Protein AF-A0A0M2UVU5-F1 (afdb_monomer_lite)

Organism: NCBI:txid380242

Radius of gyration: 13.92 Å; chains: 1; bounding box: 32×26×34 Å

pLDDT: mean 95.42, std 4.76, range [62.66, 98.62]

Secondary structure (DSSP, 8-state):
-GGG--GGGGGG--TT-EEEEEESSHHHHHHHHHHHHHHTHHHHSEEEEEEPTTTS-HHHHHHHHHHTT-S-EE---THHHHS-TT----

Foldseek 3Di:
DCVPDPVVCLVVAAQVDEDEQEDLDPVSVVVVLVVCVVSVSLVGYAYEYEYDPPRDDLVVSVVVCVVVVPRHHYDYPVCVVVDPVPDDPD

Structure (mmCIF, N/CA/C/O backbone):
data_AF-A0A0M2UVU5-F1
#
_entry.id   AF-A0A0M2UVU5-F1
#
loop_
_atom_site.group_PDB
_atom_site.id
_atom_site.type_symbol
_atom_site.label_atom_id
_atom_site.label_alt_id
_atom_site.label_comp_id
_atom_site.label_asym_id
_atom_site.label_entity_id
_atom_site.label_seq_id
_atom_site.pdbx_PDB_ins_code
_atom_site.Cartn_x
_atom_site.Cartn_y
_atom_site.Cartn_z
_atom_site.occupancy
_atom_site.B_iso_or_equiv
_atom_site.auth_seq_id
_atom_site.auth_comp_id
_atom_site.auth_asym_id
_atom_site.auth_atom_id
_atom_site.pdbx_PDB_model_num
ATOM 1 N N . MET A 1 1 ? 11.009 -12.487 6.439 1.00 62.66 1 MET A N 1
ATOM 2 C CA . MET A 1 1 ? 11.512 -11.162 6.880 1.00 62.66 1 MET A CA 1
ATOM 3 C C . MET A 1 1 ? 10.680 -10.507 7.988 1.00 62.66 1 MET A C 1
ATOM 5 O O . MET A 1 1 ? 11.213 -9.665 8.694 1.00 62.66 1 MET A O 1
ATOM 9 N N . SER A 1 2 ? 9.424 -10.904 8.221 1.00 77.94 2 SER A N 1
ATOM 10 C CA . SER A 1 2 ? 8.554 -10.322 9.265 1.00 77.94 2 SER A CA 1
ATOM 11 C C . SER A 1 2 ? 9.082 -10.413 10.709 1.00 77.94 2 SER A C 1
ATOM 13 O O . SER A 1 2 ? 8.620 -9.662 11.562 1.00 77.94 2 SER A O 1
ATOM 15 N N . HIS A 1 3 ? 10.055 -11.285 10.997 1.00 87.56 3 HIS A N 1
ATOM 16 C CA . HIS A 1 3 ? 10.698 -11.390 12.314 1.00 87.56 3 HIS A CA 1
ATOM 17 C C . HIS A 1 3 ? 11.590 -10.185 12.663 1.00 87.56 3 HIS A C 1
ATOM 19 O O . HIS A 1 3 ? 11.895 -9.984 13.832 1.00 87.56 3 HIS A O 1
ATOM 25 N N . LEU A 1 4 ? 11.993 -9.379 11.670 1.00 91.81 4 LEU A N 1
ATOM 26 C CA . LEU A 1 4 ? 12.741 -8.133 11.884 1.00 91.81 4 LEU A CA 1
ATOM 27 C C . LEU A 1 4 ? 11.820 -6.945 12.214 1.00 91.81 4 LEU A C 1
ATOM 29 O O . LEU A 1 4 ? 12.300 -5.862 12.537 1.00 91.81 4 LEU A O 1
ATOM 33 N N . MET A 1 5 ? 10.497 -7.119 12.114 1.00 92.62 5 MET A N 1
ATOM 34 C CA . MET A 1 5 ? 9.534 -6.052 12.377 1.00 92.62 5 MET A CA 1
ATOM 35 C C . MET A 1 5 ? 9.207 -5.963 13.868 1.00 92.62 5 MET A C 1
ATOM 37 O O . MET A 1 5 ? 8.718 -6.917 14.475 1.00 92.62 5 MET A O 1
ATOM 41 N N . HIS A 1 6 ? 9.392 -4.778 14.452 1.00 94.88 6 HIS A N 1
ATOM 42 C CA . HIS A 1 6 ? 8.929 -4.487 15.805 1.00 94.88 6 HIS A CA 1
ATOM 43 C C . HIS A 1 6 ? 7.442 -4.098 15.793 1.00 94.88 6 HIS A C 1
ATOM 45 O O . HIS A 1 6 ? 7.074 -2.923 15.778 1.00 94.88 6 HIS A O 1
ATOM 51 N N . TRP A 1 7 ? 6.569 -5.107 15.794 1.00 95.06 7 TRP A N 1
ATOM 52 C CA . TRP A 1 7 ? 5.116 -4.948 15.635 1.00 95.06 7 TRP A CA 1
ATOM 53 C C . TRP A 1 7 ? 4.446 -4.040 16.667 1.00 95.06 7 TRP A C 1
ATOM 55 O O . TRP A 1 7 ? 3.404 -3.454 16.375 1.00 95.06 7 TRP A O 1
ATOM 65 N N . GLN A 1 8 ? 5.037 -3.867 17.853 1.00 95.94 8 GLN A N 1
ATOM 66 C CA . GLN A 1 8 ? 4.483 -2.950 18.851 1.00 95.94 8 GLN A CA 1
ATOM 67 C C . GLN A 1 8 ? 4.453 -1.497 18.363 1.00 95.94 8 GLN A C 1
ATOM 69 O O . GLN A 1 8 ? 3.710 -0.704 18.931 1.00 95.94 8 GLN A O 1
ATOM 74 N N . ASN A 1 9 ? 5.212 -1.143 17.319 1.00 96.00 9 ASN A N 1
ATOM 75 C CA . ASN A 1 9 ? 5.221 0.211 16.773 1.00 96.00 9 ASN A CA 1
ATOM 76 C C . ASN A 1 9 ? 3.876 0.614 16.152 1.00 96.00 9 ASN A C 1
ATOM 78 O O . ASN A 1 9 ? 3.567 1.801 16.116 1.00 96.00 9 ASN A O 1
ATOM 82 N N . ILE A 1 10 ? 3.048 -0.352 15.735 1.00 96.19 10 ILE A N 1
ATOM 83 C CA . ILE A 1 10 ? 1.723 -0.083 15.155 1.00 96.19 10 ILE A CA 1
ATOM 84 C C . ILE A 1 10 ? 0.846 0.748 16.101 1.00 96.19 10 ILE A C 1
ATOM 86 O O . ILE A 1 10 ? 0.080 1.586 15.637 1.00 96.19 10 ILE A O 1
ATOM 90 N N . LYS A 1 11 ? 0.990 0.582 17.424 1.00 96.12 11 LYS A N 1
ATOM 91 C CA . LYS A 1 11 ? 0.179 1.307 18.420 1.00 96.12 11 LYS A CA 1
ATOM 92 C C . LYS A 1 11 ? 0.418 2.823 18.442 1.00 96.12 11 LYS A C 1
ATOM 94 O O . LYS A 1 11 ? -0.356 3.537 19.067 1.00 96.12 11 LYS A O 1
ATOM 99 N N . TYR A 1 12 ? 1.498 3.294 17.820 1.00 97.19 12 TYR A N 1
ATOM 100 C CA . TYR A 1 12 ? 1.837 4.716 17.739 1.00 97.19 12 TYR A CA 1
ATOM 101 C C . TYR A 1 12 ? 1.372 5.369 16.436 1.00 97.19 12 TYR A C 1
ATOM 103 O O . TYR A 1 12 ? 1.508 6.580 16.295 1.00 97.19 12 TYR A O 1
ATOM 111 N N . LEU A 1 13 ? 0.850 4.586 15.487 1.00 97.88 13 LEU A N 1
ATOM 112 C CA . LEU A 1 13 ? 0.359 5.116 14.223 1.00 97.88 13 LEU A CA 1
ATOM 113 C C . LEU A 1 13 ? -0.905 5.947 14.433 1.00 97.88 13 LEU A C 1
ATOM 115 O O . LEU A 1 13 ? -1.760 5.640 15.264 1.00 97.88 13 LEU A O 1
ATOM 119 N N . THR A 1 14 ? -1.037 6.979 13.615 1.00 97.38 14 THR A N 1
ATOM 120 C CA . THR A 1 14 ? -2.183 7.878 13.575 1.00 97.38 14 THR A CA 1
ATOM 121 C C . THR A 1 14 ? -2.691 8.029 12.145 1.00 97.38 14 THR A C 1
ATOM 123 O O . THR A 1 14 ? -2.061 7.607 11.176 1.00 97.38 14 THR A O 1
ATOM 126 N N . LYS A 1 15 ? -3.815 8.734 11.985 1.00 96.31 15 LYS A N 1
ATOM 127 C CA . LYS A 1 15 ? -4.391 9.048 10.668 1.00 96.31 15 LYS A CA 1
ATOM 128 C C . LYS A 1 15 ? -3.506 9.935 9.787 1.00 96.31 15 LYS A C 1
ATOM 130 O O . LYS A 1 15 ? -3.827 10.111 8.617 1.00 96.31 15 LYS A O 1
ATOM 135 N N . ARG A 1 16 ? -2.442 10.518 10.346 1.00 97.56 16 ARG A N 1
ATOM 136 C CA . ARG A 1 16 ? -1.461 11.332 9.614 1.00 97.56 16 ARG A CA 1
ATOM 137 C C . ARG A 1 16 ? -0.307 10.502 9.053 1.00 97.56 16 ARG A C 1
ATOM 139 O O . ARG A 1 16 ? 0.477 11.036 8.279 1.00 97.56 16 ARG A O 1
ATOM 146 N N . ASP A 1 17 ? -0.216 9.234 9.440 1.00 98.19 17 ASP A N 1
ATOM 147 C CA . ASP A 1 17 ? 0.858 8.336 9.041 1.00 98.19 17 ASP A CA 1
ATOM 148 C C . ASP A 1 17 ? 0.433 7.436 7.875 1.00 98.19 17 ASP A C 1
ATOM 150 O O . ASP A 1 17 ? -0.758 7.219 7.613 1.00 98.19 17 ASP A O 1
ATOM 154 N N . GLU A 1 18 ? 1.431 6.871 7.196 1.00 98.12 18 GLU A N 1
ATOM 155 C CA . GLU A 1 18 ? 1.241 5.919 6.105 1.00 98.12 18 GLU A CA 1
ATOM 156 C C . GLU A 1 18 ? 1.958 4.597 6.394 1.00 98.12 18 GLU A C 1
ATOM 158 O O . GLU A 1 18 ? 3.100 4.571 6.855 1.00 98.12 18 GLU A O 1
ATOM 163 N N . VAL A 1 19 ? 1.304 3.481 6.068 1.00 97.81 19 VAL A N 1
ATOM 164 C CA . VAL A 1 19 ? 1.914 2.146 6.069 1.00 97.81 19 VAL A CA 1
ATOM 165 C C . VAL A 1 19 ? 1.948 1.637 4.641 1.00 97.81 19 VAL A C 1
ATOM 167 O O . VAL A 1 19 ? 0.901 1.448 4.023 1.00 97.81 19 VAL A O 1
ATOM 170 N N . LYS A 1 20 ? 3.151 1.400 4.114 1.00 97.75 20 LYS A N 1
ATOM 171 C CA . LYS A 1 20 ? 3.346 0.981 2.726 1.00 97.75 20 LYS A CA 1
ATOM 172 C C . LYS A 1 20 ? 3.843 -0.454 2.620 1.00 97.75 20 LYS A C 1
ATOM 174 O O . LYS A 1 20 ? 4.901 -0.793 3.145 1.00 97.75 20 LYS A O 1
ATOM 179 N N . PHE A 1 21 ? 3.114 -1.258 1.856 1.00 97.56 21 PHE A N 1
ATOM 180 C CA . PHE A 1 21 ? 3.511 -2.596 1.440 1.00 97.56 21 PHE A CA 1
ATOM 181 C C . PHE A 1 21 ? 4.050 -2.548 0.009 1.00 97.56 21 PHE A C 1
ATOM 183 O O . PHE A 1 21 ? 3.390 -2.032 -0.895 1.00 97.56 21 PHE A O 1
ATOM 190 N N . VAL A 1 22 ? 5.258 -3.077 -0.197 1.00 96.56 22 VAL A N 1
ATOM 191 C CA . VAL A 1 22 ? 5.889 -3.191 -1.518 1.00 96.56 22 VAL A CA 1
ATOM 192 C C . VAL A 1 22 ? 5.972 -4.672 -1.867 1.00 96.56 22 VAL A C 1
ATOM 194 O O . VAL A 1 22 ? 6.682 -5.426 -1.209 1.00 96.56 22 VAL A O 1
ATOM 197 N N . LEU A 1 23 ? 5.192 -5.080 -2.863 1.00 97.25 23 LEU A N 1
ATOM 198 C CA . LEU A 1 23 ? 4.905 -6.475 -3.184 1.00 97.25 23 LEU A CA 1
ATOM 199 C C . LEU A 1 23 ? 5.821 -6.968 -4.307 1.00 97.25 23 LEU A C 1
ATOM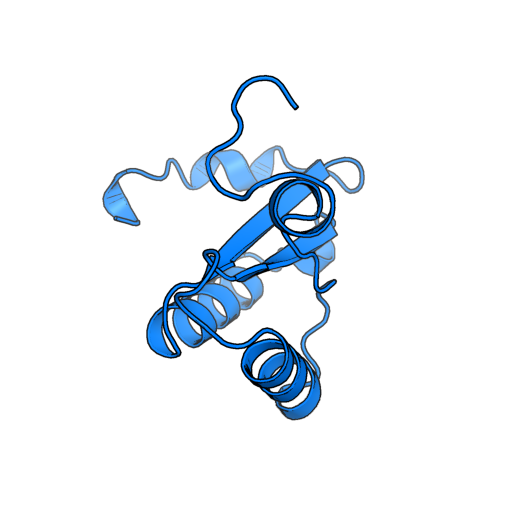 201 O O . LEU A 1 23 ? 5.950 -6.301 -5.335 1.00 97.25 23 LEU A O 1
ATOM 205 N N . HIS A 1 24 ? 6.418 -8.144 -4.136 1.00 96.44 24 HIS A N 1
ATOM 206 C CA . HIS A 1 24 ? 7.185 -8.834 -5.176 1.00 96.44 24 HIS A CA 1
ATOM 207 C C . HIS A 1 24 ? 6.405 -10.030 -5.757 1.00 96.44 24 HIS A C 1
ATOM 209 O O . HIS A 1 24 ? 6.728 -10.532 -6.829 1.00 96.44 24 HIS A O 1
ATOM 215 N N . SER A 1 25 ? 5.376 -10.522 -5.066 1.00 97.00 25 SER A N 1
ATOM 216 C CA . SER A 1 25 ? 4.646 -11.740 -5.438 1.00 97.00 25 SER A CA 1
ATOM 217 C C . SER A 1 25 ? 3.182 -11.729 -4.978 1.00 97.00 25 SER A C 1
ATOM 219 O O . SER A 1 25 ? 2.777 -10.894 -4.166 1.00 97.00 25 SER A O 1
ATOM 221 N N . ARG A 1 26 ? 2.381 -12.705 -5.442 1.00 97.19 26 ARG A N 1
ATOM 222 C CA . ARG A 1 26 ? 1.022 -12.939 -4.912 1.00 97.19 26 ARG A CA 1
ATOM 223 C C . ARG A 1 26 ? 1.043 -13.322 -3.430 1.00 97.19 26 ARG A C 1
ATOM 225 O O . ARG A 1 26 ? 0.178 -12.882 -2.685 1.00 97.19 26 ARG A O 1
ATOM 232 N N . SER A 1 27 ? 2.037 -14.088 -2.985 1.00 97.62 27 SER A N 1
ATOM 233 C CA . SER A 1 27 ? 2.204 -14.421 -1.565 1.00 97.62 27 SER A CA 1
ATOM 234 C C . SER A 1 27 ? 2.411 -13.182 -0.694 1.00 97.62 27 SER A C 1
ATOM 236 O O . SER A 1 27 ? 1.868 -13.126 0.406 1.00 97.62 27 SER A O 1
ATOM 238 N N . ASP A 1 28 ? 3.129 -12.168 -1.188 1.00 97.56 28 ASP A N 1
ATOM 239 C CA . ASP A 1 28 ? 3.288 -10.909 -0.448 1.00 97.56 28 ASP A CA 1
ATOM 240 C C . ASP A 1 28 ? 1.964 -10.151 -0.346 1.00 97.56 28 ASP A C 1
ATOM 242 O O . ASP A 1 28 ? 1.693 -9.535 0.681 1.00 97.56 28 ASP A O 1
ATOM 246 N N . TYR A 1 29 ? 1.141 -10.197 -1.400 1.00 98.25 29 TYR A N 1
ATOM 247 C CA . TYR A 1 29 ? -0.185 -9.582 -1.410 1.00 98.25 29 TYR A CA 1
ATOM 248 C C . TYR A 1 29 ? -1.104 -10.213 -0.356 1.00 98.25 29 TYR A C 1
ATOM 250 O O . TYR A 1 29 ? -1.683 -9.491 0.454 1.00 98.25 29 TYR A O 1
ATOM 258 N N . GLU A 1 30 ? -1.191 -11.548 -0.323 1.00 98.44 30 GLU A N 1
ATOM 259 C CA . GLU A 1 30 ? -1.997 -12.257 0.682 1.00 98.44 30 GLU A CA 1
ATOM 260 C C . GLU A 1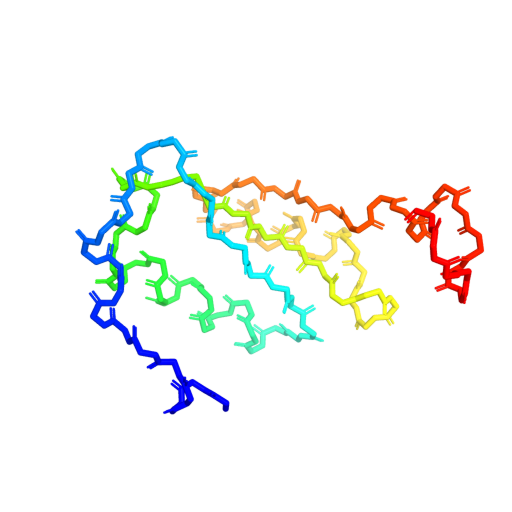 30 ? -1.497 -11.958 2.095 1.00 98.44 30 GLU A C 1
ATOM 262 O O . GLU A 1 30 ? -2.277 -11.600 2.974 1.00 98.44 30 GLU A O 1
ATOM 267 N N . TRP A 1 31 ? -0.178 -11.996 2.297 1.00 97.56 31 TRP A N 1
ATOM 268 C CA . TRP A 1 31 ? 0.416 -11.650 3.582 1.00 97.56 31 TRP A CA 1
ATOM 269 C C . TRP A 1 31 ? 0.110 -10.203 3.997 1.00 97.56 31 TRP A C 1
ATOM 271 O O . TRP A 1 31 ? -0.223 -9.944 5.154 1.00 97.56 31 TRP A O 1
ATOM 281 N N . ALA A 1 32 ? 0.196 -9.246 3.069 1.00 98.06 32 ALA A N 1
ATOM 282 C CA . ALA A 1 32 ? -0.124 -7.851 3.344 1.00 98.06 32 ALA A CA 1
ATOM 283 C C . ALA A 1 32 ? -1.602 -7.687 3.722 1.00 98.06 32 ALA A C 1
ATOM 285 O O . ALA A 1 32 ? -1.904 -7.004 4.701 1.00 98.06 32 ALA A O 1
ATOM 286 N N . LYS A 1 33 ? -2.514 -8.354 3.004 1.00 98.31 33 LYS A N 1
ATOM 287 C CA . LYS A 1 33 ? -3.949 -8.384 3.319 1.00 98.31 33 LYS A CA 1
ATOM 288 C C . LYS A 1 33 ? -4.204 -8.935 4.726 1.00 98.31 33 LYS A C 1
ATOM 290 O O . LYS A 1 33 ? -4.909 -8.290 5.505 1.00 98.31 33 LYS A O 1
ATOM 295 N N . ASP A 1 34 ? -3.566 -10.048 5.086 1.00 98.19 34 ASP A N 1
ATOM 296 C CA . ASP A 1 34 ? -3.672 -10.643 6.423 1.00 98.19 34 ASP A CA 1
ATOM 297 C C . ASP A 1 34 ? -3.187 -9.685 7.517 1.00 98.19 34 ASP A C 1
ATOM 299 O O . ASP A 1 34 ? -3.837 -9.525 8.552 1.00 98.19 34 ASP A O 1
ATOM 303 N N . VAL A 1 35 ? -2.061 -9.001 7.297 1.00 97.56 35 VAL A N 1
ATOM 304 C CA . VAL A 1 35 ? -1.517 -8.018 8.246 1.00 97.56 35 VAL A CA 1
ATOM 305 C C . VAL A 1 35 ? -2.439 -6.803 8.382 1.00 97.56 35 VAL A C 1
ATOM 307 O O . VAL A 1 35 ? -2.694 -6.357 9.503 1.00 97.56 35 VAL A O 1
ATOM 310 N N . ILE A 1 36 ? -2.974 -6.286 7.272 1.00 98.00 36 ILE A N 1
ATOM 311 C CA . ILE A 1 36 ? -3.928 -5.168 7.274 1.00 98.00 36 ILE A CA 1
ATOM 312 C C . ILE A 1 36 ? -5.157 -5.517 8.107 1.00 98.00 36 ILE A C 1
ATOM 314 O O . ILE A 1 36 ? -5.537 -4.724 8.970 1.00 98.00 36 ILE A O 1
ATOM 318 N N . GLY A 1 37 ? -5.735 -6.702 7.895 1.00 97.75 37 GLY A N 1
ATOM 319 C CA . GLY A 1 37 ? -6.886 -7.178 8.658 1.00 97.75 37 GLY A CA 1
ATOM 320 C C . GLY A 1 37 ? -6.555 -7.400 10.134 1.00 97.75 37 GLY A C 1
ATOM 321 O O . GLY A 1 37 ? -7.236 -6.868 11.012 1.00 97.75 37 GLY A O 1
ATOM 322 N N . LYS A 1 38 ? -5.460 -8.117 10.422 1.00 97.06 38 LYS A N 1
ATOM 323 C CA . LYS A 1 38 ? -5.020 -8.449 11.787 1.00 97.06 38 LYS A CA 1
ATOM 324 C C . LYS A 1 38 ? -4.841 -7.215 12.671 1.00 97.06 38 LYS A C 1
ATOM 326 O O . LYS A 1 38 ? -5.196 -7.256 13.847 1.00 97.06 38 LYS A O 1
ATOM 331 N N . TYR A 1 39 ? -4.278 -6.139 12.123 1.00 96.88 39 TYR A N 1
ATOM 332 C CA . TYR A 1 39 ? -3.996 -4.908 12.866 1.00 96.88 39 TYR A CA 1
ATOM 333 C C . TYR A 1 39 ? -4.980 -3.770 12.572 1.00 96.88 39 TYR A C 1
ATOM 335 O O . TYR A 1 39 ? -4.774 -2.665 13.067 1.00 96.88 39 TYR A O 1
ATOM 343 N N . ARG A 1 40 ? -6.032 -4.021 11.778 1.00 96.75 40 ARG A N 1
ATOM 344 C CA . ARG A 1 40 ? -7.019 -3.017 11.339 1.00 96.75 40 ARG A CA 1
ATOM 345 C C . ARG A 1 40 ? -6.366 -1.742 10.802 1.00 96.75 40 ARG A C 1
ATOM 347 O O . ARG A 1 40 ? -6.777 -0.629 11.119 1.00 96.75 40 ARG A O 1
ATOM 354 N N . LEU A 1 41 ? -5.313 -1.890 9.997 1.00 97.81 41 LEU A N 1
ATOM 355 C CA . LEU A 1 41 ? -4.436 -0.769 9.642 1.00 97.81 41 LEU A CA 1
ATOM 356 C C . LEU A 1 41 ? -5.181 0.375 8.946 1.00 97.81 41 LEU A C 1
ATOM 358 O O . LEU A 1 41 ? -4.928 1.533 9.267 1.00 97.81 41 LEU A O 1
ATOM 362 N N . SER A 1 42 ? -6.143 0.066 8.073 1.00 96.38 42 SER A N 1
ATOM 363 C CA . SER A 1 42 ? -6.959 1.073 7.376 1.00 96.38 42 SER A CA 1
ATOM 364 C C . SER A 1 42 ? -7.839 1.903 8.329 1.00 96.38 42 SER A C 1
ATOM 366 O O . SER A 1 42 ? -8.214 3.038 8.022 1.00 96.38 42 SER A O 1
ATOM 368 N N . GLU A 1 43 ? -8.135 1.392 9.528 1.00 96.81 43 GLU A N 1
ATOM 369 C CA . GLU A 1 43 ? -8.843 2.133 10.577 1.00 96.81 43 GLU A CA 1
ATOM 370 C C . GLU A 1 43 ? -7.920 3.071 11.365 1.00 96.81 43 GLU A C 1
ATOM 372 O O . GLU A 1 43 ? -8.422 3.993 12.003 1.00 96.81 43 GLU A O 1
ATOM 377 N N . ILE A 1 44 ? -6.597 2.919 11.270 1.00 97.44 44 ILE A N 1
ATOM 378 C CA . ILE A 1 44 ? -5.619 3.656 12.086 1.00 97.44 44 ILE A CA 1
ATOM 379 C C . ILE A 1 44 ? -4.828 4.656 11.237 1.00 97.44 44 ILE A C 1
ATOM 381 O O . ILE A 1 44 ? -4.714 5.816 11.620 1.00 97.44 44 ILE A O 1
ATOM 385 N N . ALA A 1 45 ? -4.350 4.231 10.068 1.00 97.94 45 ALA A N 1
ATOM 386 C CA . ALA A 1 45 ? -3.458 4.978 9.185 1.00 97.94 45 ALA A CA 1
ATOM 387 C C . ALA A 1 45 ? -3.859 4.803 7.711 1.00 97.94 45 ALA A C 1
ATOM 389 O O . ALA A 1 45 ? -4.707 3.978 7.365 1.00 97.94 45 ALA 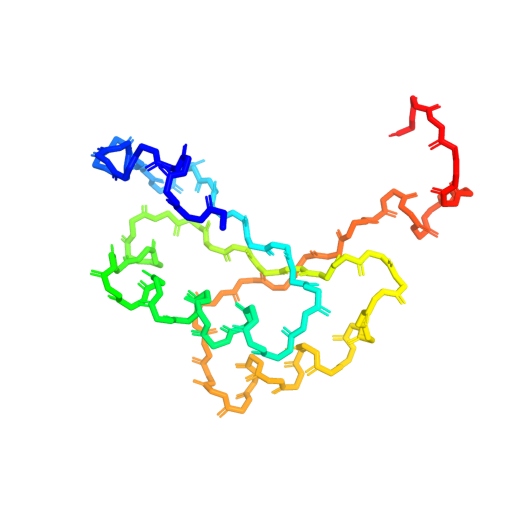A O 1
ATOM 390 N N . GLN A 1 46 ? -3.244 5.583 6.824 1.00 98.12 46 GLN A N 1
ATOM 391 C CA . GLN A 1 46 ? -3.393 5.384 5.387 1.00 98.12 46 GLN A CA 1
ATOM 392 C C . GLN A 1 46 ? -2.550 4.186 4.939 1.00 98.12 46 GLN A C 1
ATOM 394 O O . GLN A 1 46 ? -1.341 4.147 5.148 1.00 98.12 46 GLN A O 1
ATOM 399 N N . VAL A 1 47 ? -3.185 3.201 4.304 1.00 98.38 47 VAL A N 1
ATOM 400 C CA . VAL A 1 47 ? -2.492 2.004 3.821 1.00 98.38 47 VAL A CA 1
ATOM 401 C C . VAL A 1 47 ? -2.227 2.122 2.327 1.00 98.38 47 VAL A C 1
ATOM 403 O O . VAL A 1 47 ? -3.144 2.352 1.535 1.00 98.38 47 VAL A O 1
ATOM 406 N N . LEU A 1 48 ? -0.964 1.947 1.953 1.00 98.50 48 LEU A N 1
ATOM 407 C CA . LEU A 1 48 ? -0.484 1.989 0.582 1.00 98.50 48 LEU A CA 1
ATOM 408 C C . LEU A 1 48 ? -0.022 0.601 0.139 1.00 98.50 48 LEU A C 1
ATOM 410 O O . LEU A 1 48 ? 0.713 -0.077 0.857 1.00 98.50 48 LEU A O 1
ATOM 414 N N . MET A 1 49 ? -0.388 0.211 -1.077 1.00 98.06 49 MET A N 1
ATOM 415 C CA . MET A 1 49 ? 0.178 -0.950 -1.762 1.00 98.06 49 MET A CA 1
ATOM 416 C C . MET A 1 49 ? 0.901 -0.507 -3.027 1.00 98.06 49 MET A C 1
ATOM 418 O O . MET A 1 49 ? 0.420 0.354 -3.757 1.00 98.06 49 MET A O 1
ATOM 422 N N . GLY A 1 50 ? 2.050 -1.104 -3.305 1.00 96.69 50 GLY A N 1
ATOM 423 C CA . GLY A 1 50 ? 2.803 -0.893 -4.535 1.00 96.69 50 GLY A CA 1
ATOM 424 C C . GLY A 1 50 ? 3.574 -2.147 -4.914 1.00 96.69 50 GLY A C 1
ATOM 425 O O . GLY A 1 50 ? 3.630 -3.103 -4.145 1.00 96.69 50 GLY A O 1
ATOM 426 N N . THR A 1 51 ? 4.186 -2.146 -6.089 1.00 95.94 51 THR A N 1
ATOM 427 C CA . THR A 1 51 ? 5.017 -3.261 -6.550 1.00 95.94 51 THR A CA 1
ATOM 428 C C . THR A 1 51 ? 6.494 -2.922 -6.434 1.00 95.94 51 THR A C 1
ATOM 430 O O . THR A 1 51 ? 6.896 -1.759 -6.546 1.00 95.94 51 THR A O 1
ATOM 433 N N . VAL A 1 52 ? 7.317 -3.946 -6.207 1.00 94.25 52 VAL A N 1
ATOM 434 C CA . VAL A 1 52 ? 8.733 -3.863 -6.561 1.00 94.25 52 VAL A CA 1
ATOM 435 C C . VAL A 1 52 ? 8.798 -3.633 -8.071 1.00 94.25 52 VAL A C 1
ATOM 437 O O . VAL A 1 52 ? 8.103 -4.309 -8.834 1.00 94.25 52 VAL A O 1
ATOM 440 N N . PHE A 1 53 ? 9.594 -2.649 -8.490 1.00 90.12 53 PHE A N 1
ATOM 441 C CA . PHE A 1 53 ? 9.751 -2.322 -9.902 1.00 90.12 53 PHE A CA 1
ATOM 442 C C . PHE A 1 53 ? 10.178 -3.566 -10.693 1.00 90.12 53 PHE A C 1
ATOM 444 O O . PHE A 1 53 ? 11.080 -4.280 -10.264 1.00 90.12 53 PHE A O 1
ATOM 451 N N . ASP A 1 54 ? 9.500 -3.819 -11.813 1.00 88.31 54 ASP A N 1
ATOM 452 C CA . ASP A 1 54 ? 9.739 -4.943 -12.735 1.00 88.31 54 ASP A CA 1
ATOM 453 C C . ASP A 1 54 ? 9.520 -6.368 -12.170 1.00 88.31 54 ASP A C 1
ATOM 455 O O . ASP A 1 54 ? 9.662 -7.352 -12.886 1.00 88.31 54 ASP A O 1
ATOM 459 N N . ALA A 1 55 ? 9.111 -6.513 -10.904 1.00 91.12 55 ALA A N 1
ATOM 460 C CA . ALA A 1 55 ? 8.805 -7.825 -10.316 1.00 91.12 55 ALA A CA 1
ATOM 461 C C . ALA A 1 55 ? 7.340 -8.249 -10.517 1.00 91.12 55 ALA A C 1
ATOM 463 O O . ALA A 1 55 ? 7.033 -9.431 -10.665 1.00 91.12 55 ALA A O 1
ATOM 464 N N . LEU A 1 56 ? 6.421 -7.278 -10.499 1.00 92.88 56 LEU A N 1
ATOM 465 C CA . LEU A 1 56 ? 4.990 -7.481 -10.719 1.00 92.88 56 LEU A CA 1
ATOM 466 C C . LEU A 1 56 ? 4.433 -6.379 -11.610 1.00 92.88 5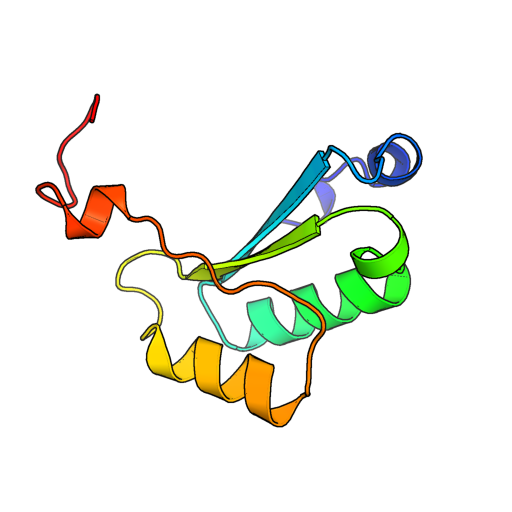6 LEU A C 1
ATOM 468 O O . LEU A 1 56 ? 4.684 -5.191 -11.381 1.00 92.88 56 LEU A O 1
ATOM 472 N N . LEU A 1 57 ? 3.595 -6.778 -12.569 1.00 94.94 57 LEU A N 1
ATOM 473 C CA . LEU A 1 57 ? 2.835 -5.835 -13.377 1.00 94.94 57 LEU A CA 1
ATOM 474 C C . LEU A 1 57 ? 1.881 -5.032 -12.473 1.00 94.94 57 LEU A C 1
ATOM 476 O O . LEU A 1 57 ? 1.072 -5.629 -11.755 1.00 94.94 57 LEU A O 1
ATOM 480 N N . PRO A 1 58 ? 1.909 -3.688 -12.527 1.00 95.81 58 PRO A N 1
ATOM 481 C CA . PRO A 1 58 ? 1.002 -2.842 -11.756 1.00 95.81 58 PRO A CA 1
ATOM 482 C C . PRO A 1 58 ? -0.478 -3.192 -11.914 1.00 95.81 58 PRO A C 1
ATOM 484 O O . PRO A 1 58 ? -1.222 -3.191 -10.936 1.00 95.81 58 PRO A O 1
ATOM 487 N N . SER A 1 59 ? -0.895 -3.532 -13.136 1.00 97.00 59 SER A N 1
ATOM 488 C CA . SER A 1 59 ? -2.271 -3.920 -13.453 1.00 97.00 59 SER A CA 1
ATOM 489 C C . SER A 1 59 ? -2.710 -5.175 -12.705 1.00 97.00 59 SER A C 1
ATOM 491 O O . SER A 1 59 ? -3.852 -5.257 -12.272 1.00 97.00 59 SER A O 1
ATOM 493 N N . THR A 1 60 ? -1.800 -6.129 -12.500 1.00 96.81 60 THR A N 1
ATOM 494 C CA . THR A 1 60 ? -2.081 -7.357 -11.752 1.00 9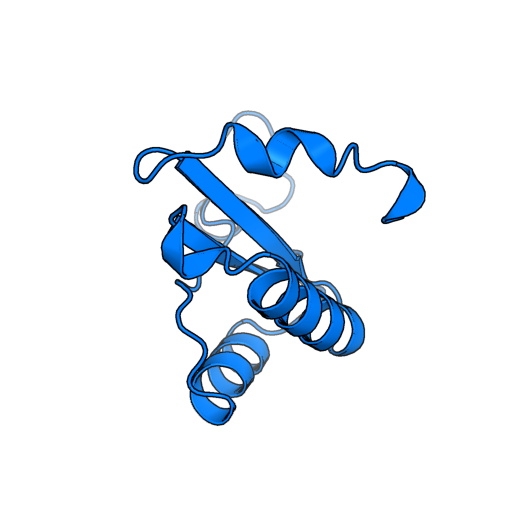6.81 60 THR A CA 1
ATOM 495 C C . THR A 1 60 ? -2.398 -7.046 -10.292 1.00 96.81 60 THR A C 1
ATOM 497 O O . THR A 1 60 ? -3.402 -7.516 -9.769 1.00 96.81 60 THR A O 1
ATOM 500 N N . VAL A 1 61 ? -1.596 -6.197 -9.642 1.00 97.38 61 VAL A N 1
ATOM 501 C CA . VAL A 1 61 ? -1.850 -5.807 -8.245 1.00 97.38 61 VAL A CA 1
ATOM 502 C C . VAL A 1 61 ? -3.093 -4.934 -8.117 1.00 97.38 61 VAL A C 1
ATOM 504 O O . VAL A 1 61 ? -3.870 -5.126 -7.185 1.00 97.38 61 VAL A O 1
ATOM 507 N N . ALA A 1 62 ? -3.321 -4.016 -9.058 1.00 97.94 62 ALA A N 1
ATOM 508 C CA . ALA A 1 62 ? -4.547 -3.228 -9.088 1.00 97.94 62 ALA A CA 1
ATOM 509 C C . ALA A 1 62 ? -5.790 -4.126 -9.196 1.00 97.94 62 ALA A C 1
ATOM 511 O O . ALA A 1 62 ? -6.739 -3.928 -8.443 1.00 97.94 62 ALA A O 1
ATOM 512 N N . GLN A 1 63 ? -5.758 -5.145 -10.064 1.00 98.50 63 GLN A N 1
ATOM 513 C CA . GLN A 1 63 ? -6.860 -6.096 -10.200 1.00 98.50 63 GLN A CA 1
ATOM 514 C C . GLN A 1 63 ? -7.107 -6.858 -8.897 1.00 98.50 63 GLN A C 1
ATOM 516 O O . GLN A 1 63 ? -8.241 -6.933 -8.450 1.00 98.50 63 GLN A O 1
ATOM 521 N N . TRP A 1 64 ? -6.054 -7.336 -8.230 1.00 98.38 64 TRP A N 1
ATOM 522 C CA . TRP A 1 64 ? -6.195 -8.029 -6.948 1.00 98.38 64 TRP A CA 1
ATOM 523 C C . TRP A 1 64 ? -6.847 -7.164 -5.865 1.00 98.38 64 TRP A C 1
ATOM 525 O O . TRP A 1 64 ? -7.727 -7.642 -5.154 1.00 98.38 64 TRP A O 1
ATOM 535 N N . ILE A 1 65 ? -6.447 -5.891 -5.770 1.00 98.44 65 ILE A N 1
ATOM 536 C CA . ILE A 1 65 ? -7.043 -4.925 -4.834 1.00 98.44 65 ILE A CA 1
ATOM 537 C C . ILE A 1 65 ? -8.535 -4.728 -5.134 1.00 98.44 65 ILE A C 1
ATOM 539 O O . ILE A 1 65 ? -9.332 -4.642 -4.199 1.00 98.44 65 ILE A O 1
ATOM 543 N N . LEU A 1 66 ? -8.907 -4.653 -6.417 1.00 98.50 66 LEU A N 1
ATOM 544 C CA . LEU A 1 66 ? -10.299 -4.514 -6.851 1.00 98.50 66 LEU A CA 1
ATOM 545 C C . LEU A 1 66 ? -11.119 -5.771 -6.546 1.00 98.50 66 LEU A C 1
ATOM 547 O O . LEU A 1 66 ? -12.208 -5.649 -5.990 1.00 98.50 66 LEU A O 1
ATOM 551 N N . ASP A 1 67 ? -10.589 -6.954 -6.863 1.00 98.62 67 ASP A N 1
ATOM 552 C CA . ASP A 1 67 ? -11.255 -8.243 -6.645 1.00 98.62 67 ASP A CA 1
ATOM 553 C C . ASP A 1 67 ? -11.585 -8.462 -5.161 1.00 98.62 67 ASP A C 1
ATOM 555 O O . ASP A 1 67 ? -12.679 -8.912 -4.823 1.00 98.62 67 ASP A O 1
ATOM 559 N N . ASP A 1 68 ? -10.663 -8.091 -4.269 1.00 98.19 68 ASP A N 1
ATOM 560 C CA . ASP A 1 68 ? -10.848 -8.209 -2.819 1.00 98.19 68 ASP A CA 1
ATOM 561 C C . ASP A 1 68 ? -11.555 -6.990 -2.191 1.00 98.19 68 ASP A C 1
ATOM 563 O O . ASP A 1 68 ? -11.809 -6.985 -0.984 1.00 98.19 68 ASP A O 1
ATOM 567 N N . ASN A 1 69 ? -11.852 -5.944 -2.976 1.00 97.56 69 ASN A N 1
ATOM 568 C CA . ASN A 1 69 ? -12.376 -4.655 -2.510 1.00 97.56 69 ASN A CA 1
ATOM 569 C C . ASN A 1 69 ? -11.599 -4.101 -1.295 1.00 97.56 69 ASN A C 1
ATOM 571 O O . ASN A 1 69 ? -12.166 -3.691 -0.276 1.00 97.56 69 ASN A O 1
ATOM 575 N N . LEU A 1 70 ? -10.268 -4.152 -1.374 1.00 97.81 70 LEU A N 1
ATOM 576 C CA . LEU A 1 70 ? -9.407 -3.878 -0.231 1.00 97.81 70 LEU A CA 1
ATOM 577 C C . LEU A 1 70 ? -9.300 -2.358 0.028 1.00 97.81 70 LEU A C 1
ATOM 579 O O . LEU A 1 70 ? -8.968 -1.610 -0.895 1.00 97.81 70 LEU A O 1
ATOM 583 N N . PRO A 1 71 ? -9.512 -1.864 1.268 1.00 96.94 71 PRO A N 1
ATOM 584 C CA . PRO A 1 71 ? -9.513 -0.432 1.579 1.00 96.94 71 PRO A CA 1
ATOM 585 C C . PRO A 1 71 ? -8.085 0.127 1.697 1.00 96.94 71 PRO A C 1
ATOM 587 O O . PRO A 1 71 ? -7.608 0.468 2.785 1.00 96.94 71 PRO A O 1
ATOM 590 N N . VAL A 1 72 ? -7.391 0.199 0.562 1.00 98.12 72 VAL A N 1
ATOM 591 C CA . VAL A 1 72 ? -6.006 0.670 0.416 1.00 98.12 72 VAL A CA 1
ATOM 592 C C . VAL A 1 72 ? -5.888 1.621 -0.772 1.00 98.12 72 VAL A C 1
ATOM 594 O O . VAL A 1 72 ? -6.749 1.650 -1.649 1.00 98.12 72 VAL A O 1
ATOM 597 N N . ARG A 1 73 ? -4.800 2.392 -0.840 1.00 98.06 73 ARG A N 1
ATOM 598 C CA . ARG A 1 73 ? -4.443 3.137 -2.056 1.00 98.06 73 ARG A CA 1
ATOM 599 C C . ARG A 1 73 ? -3.316 2.432 -2.793 1.00 98.06 73 ARG A C 1
ATOM 601 O O . ARG A 1 73 ? -2.322 2.037 -2.186 1.00 98.06 73 ARG A O 1
ATOM 608 N N . PHE A 1 74 ? -3.438 2.331 -4.109 1.00 97.81 74 PHE A N 1
ATOM 609 C CA . PHE A 1 74 ? -2.353 1.842 -4.948 1.00 97.81 74 PHE A CA 1
ATOM 610 C C . PHE A 1 74 ? -1.381 2.985 -5.281 1.00 97.81 74 PHE A C 1
ATOM 612 O O . PHE A 1 74 ? -1.801 4.037 -5.760 1.00 97.81 74 PHE A O 1
ATOM 619 N N . GLN A 1 75 ? -0.086 2.800 -5.010 1.00 97.25 75 GLN A N 1
ATOM 620 C CA . GLN A 1 75 ? 0.954 3.806 -5.223 1.00 97.25 75 GLN A CA 1
ATOM 621 C C . GLN A 1 75 ? 2.220 3.181 -5.823 1.00 97.25 75 GLN A C 1
ATOM 623 O O . GLN A 1 75 ? 2.954 2.438 -5.163 1.00 97.25 75 GLN A O 1
ATOM 628 N N . LEU A 1 76 ? 2.522 3.560 -7.066 1.00 94.12 76 LEU A N 1
ATOM 629 C CA . LEU A 1 76 ? 3.757 3.182 -7.750 1.00 94.12 76 LEU A CA 1
ATOM 630 C C . LEU A 1 76 ? 4.971 3.951 -7.224 1.00 94.12 76 LEU A C 1
ATOM 632 O O . LEU A 1 76 ? 4.865 5.047 -6.670 1.00 94.12 76 LEU A O 1
ATOM 636 N N . GLN A 1 77 ? 6.155 3.379 -7.433 1.00 93.50 77 GLN A N 1
ATOM 637 C CA . GLN A 1 77 ? 7.419 4.089 -7.260 1.00 93.50 77 GLN A CA 1
ATOM 638 C C . GLN A 1 77 ? 7.609 5.068 -8.429 1.00 93.50 77 GLN A C 1
ATOM 640 O O . GLN A 1 77 ? 8.361 4.790 -9.354 1.00 93.50 77 GLN A O 1
ATOM 645 N N . LEU A 1 78 ? 6.900 6.204 -8.397 1.00 93.94 78 LEU A N 1
ATOM 646 C CA . LEU A 1 78 ? 6.821 7.153 -9.520 1.00 93.94 78 LEU A CA 1
ATOM 647 C C . LEU A 1 78 ? 8.185 7.606 -10.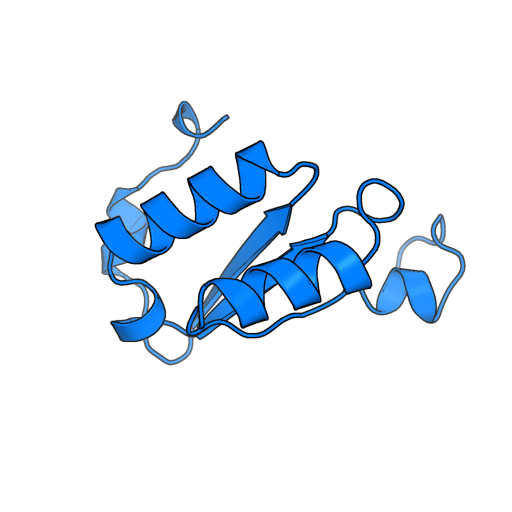050 1.00 93.94 78 LEU A C 1
ATOM 649 O O . LEU A 1 78 ? 8.328 7.796 -11.253 1.00 93.94 78 LEU A O 1
ATOM 653 N N . HIS A 1 79 ? 9.202 7.713 -9.191 1.00 93.62 79 HIS A N 1
ATOM 654 C CA . HIS A 1 79 ? 10.550 8.078 -9.625 1.00 93.62 79 HIS A CA 1
ATOM 655 C C . HIS A 1 79 ? 11.135 7.093 -10.656 1.00 93.62 79 HIS A C 1
ATOM 657 O O . HIS A 1 79 ? 11.864 7.512 -11.545 1.00 93.62 79 HIS A O 1
ATOM 663 N N . LYS A 1 80 ? 10.763 5.805 -10.607 1.00 92.31 80 LYS A N 1
ATOM 664 C CA . LYS A 1 80 ? 11.162 4.800 -11.608 1.00 92.31 80 LYS A CA 1
ATOM 665 C C . LYS A 1 80 ? 10.432 4.946 -12.949 1.00 92.31 80 LYS A C 1
ATOM 667 O O . LYS A 1 80 ? 10.833 4.326 -13.924 1.00 92.31 80 LYS A O 1
ATOM 672 N N . CYS A 1 81 ? 9.330 5.695 -12.983 1.00 90.88 81 CYS A N 1
ATOM 673 C CA . CYS A 1 81 ? 8.574 5.986 -14.202 1.00 90.88 81 CYS A CA 1
ATOM 674 C C . CYS A 1 81 ? 8.985 7.325 -14.828 1.00 90.88 81 CYS A C 1
ATOM 676 O O . CYS A 1 81 ? 8.863 7.490 -16.036 1.00 90.88 81 CYS A O 1
ATOM 678 N N . ILE A 1 82 ? 9.410 8.286 -14.001 1.00 95.06 82 ILE A N 1
ATOM 679 C CA . ILE A 1 82 ? 9.781 9.641 -14.433 1.00 95.06 82 ILE A CA 1
ATOM 680 C C . ILE A 1 82 ? 11.240 9.687 -14.898 1.00 95.06 82 ILE A C 1
ATOM 682 O O . ILE A 1 82 ? 11.537 10.307 -15.917 1.00 95.06 82 ILE A O 1
ATOM 686 N N . TRP A 1 83 ? 12.144 9.038 -14.162 1.00 96.12 83 TRP A N 1
ATOM 687 C CA . TRP A 1 83 ? 13.571 8.988 -14.476 1.00 96.12 83 TRP A CA 1
ATOM 688 C C . TRP A 1 83 ? 14.001 7.577 -14.863 1.00 96.12 83 TRP A C 1
ATOM 690 O O . TRP A 1 83 ? 13.250 6.615 -14.694 1.00 96.12 83 TRP A O 1
ATOM 700 N N . ASP A 1 84 ? 15.236 7.460 -15.357 1.00 93.00 84 ASP A N 1
ATOM 701 C CA . ASP A 1 84 ? 15.866 6.159 -15.565 1.00 93.00 84 ASP A CA 1
ATOM 702 C C . ASP A 1 84 ? 15.750 5.310 -14.278 1.00 93.00 84 ASP A C 1
ATOM 704 O O . ASP A 1 84 ? 16.096 5.795 -13.194 1.00 93.00 84 ASP A O 1
ATOM 708 N N . PRO A 1 85 ? 15.276 4.052 -14.350 1.00 91.75 85 PRO A N 1
ATOM 709 C CA . PRO A 1 85 ? 15.074 3.224 -13.165 1.00 91.75 85 PRO A CA 1
ATOM 710 C C . PRO A 1 85 ? 16.337 2.981 -12.329 1.00 91.75 85 PRO A C 1
ATOM 712 O O . PRO A 1 85 ? 16.221 2.606 -11.161 1.00 91.75 85 PRO A O 1
ATOM 715 N N . GLN A 1 86 ? 17.533 3.172 -12.884 1.00 92.19 86 GLN A N 1
ATOM 716 C CA . GLN A 1 86 ? 18.813 3.053 -12.186 1.00 92.19 86 GLN A CA 1
ATOM 717 C C . GLN A 1 86 ? 19.373 4.403 -11.717 1.00 92.19 86 GLN A C 1
ATOM 719 O O . GLN A 1 86 ? 20.376 4.424 -10.995 1.00 92.19 86 GLN A O 1
ATOM 724 N N . ALA A 1 87 ? 18.725 5.522 -12.060 1.00 93.69 87 ALA A N 1
ATOM 725 C CA . ALA A 1 87 ? 19.094 6.838 -11.559 1.00 93.69 87 ALA A CA 1
ATOM 726 C C . ALA A 1 87 ? 19.019 6.885 -10.025 1.00 93.69 87 ALA A C 1
ATOM 728 O O . ALA A 1 87 ? 18.132 6.312 -9.384 1.00 93.69 87 ALA A O 1
ATOM 729 N N . ARG A 1 88 ? 19.987 7.581 -9.427 1.00 91.25 88 ARG A N 1
ATOM 730 C CA . ARG A 1 88 ? 20.100 7.792 -7.980 1.00 91.25 88 ARG A CA 1
ATOM 731 C C . ARG A 1 88 ? 20.040 9.287 -7.685 1.00 91.25 88 ARG A C 1
ATOM 733 O O . ARG A 1 88 ? 20.563 10.075 -8.464 1.00 91.25 88 ARG A O 1
ATOM 740 N N . GLY A 1 89 ? 19.463 9.653 -6.539 1.00 91.94 89 GLY A N 1
ATOM 741 C CA . GLY A 1 89 ? 19.341 11.055 -6.116 1.00 91.94 89 GLY A CA 1
ATOM 742 C C . GLY A 1 89 ? 18.239 11.839 -6.835 1.00 91.94 89 GLY A C 1
ATOM 743 O O . GLY A 1 89 ? 18.350 13.057 -6.938 1.00 91.94 89 GLY A O 1
ATOM 744 N N . VAL A 1 90 ? 17.220 11.136 -7.339 1.00 86.88 90 VAL A N 1
ATOM 745 C CA . VAL A 1 90 ? 16.045 11.680 -8.038 1.00 86.88 90 VAL A CA 1
ATOM 746 C C . VAL A 1 90 ? 14.774 11.519 -7.213 1.00 86.88 90 VAL A C 1
ATOM 748 O O . VAL A 1 90 ? 14.707 10.537 -6.435 1.00 86.88 90 VAL A O 1
#

Sequence (90 aa):
MSHLMHWQNIKYLTKRDEVKFVLHSRSDYEWAKDVIGKYRLSEIAQVLMGTVFDALLPSTVAQWILDDNLPVRFQLQLHKCIWDPQARGV